Protein AF-A0A3M3V7K8-F1 (afdb_monomer)

Nearest PDB structures (foldseek):
  4bnv-assembly1_D  TM=6.078E-01  e=2.196E+00  Pseudomonas aeruginosa PAO1
  4bo8-assembly1_B  TM=6.095E-01  e=2.965E+00  Pseudomonas aeruginosa PAO1
  4ag3-assembly1_D  TM=5.721E-01  e=2.965E+00  Pseudomonas aeruginosa PAO1
  8fx1-assembly1_A  TM=3.446E-01  e=1.204E+00  Trypanosoma cruzi strain CL Brener
  3lrt-assembly1_B  TM=3.909E-01  e=3.149E+00  Thermoplasma volcanium

Solvent-accessible surface area (backbone atoms only — not comparable to full-atom values): 5116 Å² total; per-residue (Å²): 129,57,71,40,59,49,42,37,53,49,52,52,49,31,38,73,76,58,54,72,37,78,75,64,67,92,37,74,74,34,50,58,49,49,53,48,51,37,46,51,54,17,59,30,67,79,36,72,63,36,80,35,72,49,61,57,58,45,55,49,46,45,55,53,28,63,76,70,70,48,83,40,42,70,37,38,49,43,78,55,98,90,39,86,41,71,51,80,131

Radius of gyration: 13.25 Å; Cα contacts (8 Å, |Δi|>4): 107; chains: 1; bounding box: 32×24×36 Å

Organism: Pseudomonas savastanoi pv. glycinea (NCBI:txid318)

Foldseek 3Di:
DPLLVQLLVVLVVCLVVVQLHQPDPVDPVSVVVSVVLSNLLSVLLPPQEREDCDPSSLVSSVVSCVVSVRNYHYWHWDQDPNDTDTDDD

Sequence (89 aa):
MHVHEKVTAIYNLLNVIGYKADSKLDRENRHVAAISDAAHAAIGTHAEILLSADRVFADKVRAIYEFLGVTTEVGLVVLVDGEIRLQAE

pLDDT: mean 93.14, std 7.35, range [58.53, 98.44]

Mean predicted aligned error: 3.48 Å

Secondary structure (DSSP, 8-state):
--HHHHHHHHHHHHHHHTTTPPS-TTSHHHHHHHHHHHHHHHHHTTSSEEEES-HHHHHHHHHHHHHHT---EEEEEEEETTEEEEE--

Structure (mmCIF, N/CA/C/O backbone):
data_AF-A0A3M3V7K8-F1
#
_entry.id   AF-A0A3M3V7K8-F1
#
loop_
_atom_site.group_PDB
_atom_site.id
_atom_site.type_symbol
_atom_site.label_atom_id
_atom_site.label_alt_id
_atom_site.label_comp_id
_atom_site.label_asym_id
_atom_site.label_entity_id
_atom_site.label_seq_id
_atom_site.pdbx_PDB_ins_code
_atom_site.Cartn_x
_atom_site.Cartn_y
_atom_site.Cartn_z
_atom_site.occupancy
_atom_site.B_iso_or_equiv
_atom_site.auth_seq_id
_atom_site.auth_comp_id
_atom_site.auth_asym_id
_atom_site.auth_atom_id
_atom_site.pdbx_PDB_model_num
ATOM 1 N N . MET A 1 1 ? 1.942 9.099 16.675 1.00 80.12 1 MET A N 1
ATOM 2 C CA . MET A 1 1 ? 1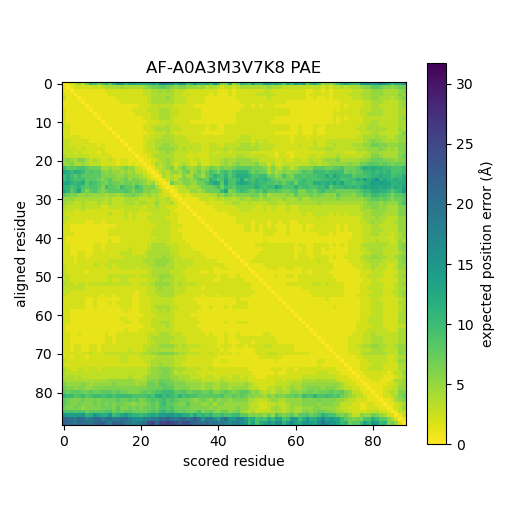.783 8.919 15.223 1.00 80.12 1 MET A CA 1
ATOM 3 C C . MET A 1 1 ? 0.393 8.408 14.923 1.00 80.12 1 MET A C 1
ATOM 5 O O . MET A 1 1 ? -0.020 7.407 15.512 1.00 80.12 1 MET A O 1
ATOM 9 N N . HIS A 1 2 ? -0.299 9.101 14.030 1.00 95.56 2 HIS A N 1
ATOM 10 C CA . HIS A 1 2 ? -1.526 8.648 13.392 1.00 95.56 2 HIS A CA 1
ATOM 11 C C . HIS A 1 2 ? -1.254 7.408 12.526 1.00 95.56 2 HIS A C 1
ATOM 13 O O . HIS A 1 2 ? -0.110 7.121 12.169 1.00 95.56 2 HIS A O 1
ATOM 19 N N . VAL A 1 3 ? -2.299 6.639 12.212 1.00 97.31 3 VAL A N 1
ATOM 20 C CA . VAL A 1 3 ? -2.157 5.359 11.495 1.00 97.31 3 VAL A CA 1
ATOM 21 C C . VAL A 1 3 ? -1.511 5.526 10.115 1.00 97.31 3 VAL A C 1
ATOM 23 O O . VAL A 1 3 ? -0.582 4.790 9.799 1.00 97.31 3 VAL A O 1
ATOM 26 N N . HIS A 1 4 ? -1.890 6.555 9.353 1.00 97.38 4 HIS A N 1
ATOM 27 C CA . HIS A 1 4 ? -1.305 6.854 8.043 1.00 97.38 4 HIS A CA 1
ATOM 28 C C . HIS A 1 4 ? 0.199 7.179 8.125 1.00 97.38 4 HIS A C 1
ATOM 30 O O . HIS A 1 4 ? 0.970 6.752 7.271 1.00 97.38 4 HIS A O 1
ATOM 36 N N . GLU A 1 5 ? 0.657 7.852 9.188 1.00 97.75 5 GLU A N 1
ATOM 37 C CA . GLU A 1 5 ? 2.088 8.119 9.400 1.00 97.75 5 GLU A CA 1
ATOM 38 C C . GLU A 1 5 ? 2.856 6.821 9.680 1.00 97.75 5 GLU A C 1
ATOM 40 O O . GLU A 1 5 ? 3.979 6.640 9.205 1.00 97.75 5 GLU A O 1
ATOM 45 N N . LYS A 1 6 ? 2.245 5.893 10.437 1.00 98.31 6 LYS A N 1
ATOM 46 C CA . LYS A 1 6 ? 2.825 4.566 10.697 1.00 98.31 6 LYS A CA 1
ATOM 47 C C . LYS A 1 6 ? 2.923 3.750 9.413 1.00 98.31 6 LYS A C 1
ATOM 49 O O . LYS A 1 6 ? 3.950 3.114 9.200 1.00 98.31 6 LYS A O 1
ATOM 54 N N . VAL A 1 7 ? 1.905 3.803 8.551 1.00 98.31 7 VAL A N 1
ATOM 55 C CA . VAL A 1 7 ? 1.940 3.133 7.244 1.00 98.31 7 VAL A CA 1
ATOM 56 C C . VAL A 1 7 ? 3.102 3.638 6.405 1.00 98.31 7 VAL A C 1
ATOM 58 O O . VAL A 1 7 ? 3.903 2.820 5.967 1.00 98.31 7 VAL A O 1
ATOM 61 N N . THR A 1 8 ? 3.271 4.953 6.251 1.00 97.81 8 THR A N 1
ATOM 62 C CA . THR A 1 8 ? 4.402 5.518 5.496 1.00 97.81 8 THR A CA 1
ATOM 63 C C . THR A 1 8 ? 5.751 5.087 6.074 1.00 97.81 8 THR A C 1
ATOM 65 O O . THR A 1 8 ? 6.660 4.713 5.330 1.00 97.81 8 THR A O 1
ATOM 68 N N . ALA A 1 9 ? 5.896 5.099 7.404 1.00 97.81 9 ALA A N 1
ATOM 69 C CA . ALA A 1 9 ? 7.132 4.681 8.060 1.00 97.81 9 ALA A CA 1
ATOM 70 C C . ALA A 1 9 ? 7.454 3.200 7.798 1.00 97.81 9 ALA A C 1
ATOM 72 O O . ALA A 1 9 ? 8.577 2.875 7.409 1.00 97.81 9 ALA A O 1
ATOM 73 N N . ILE A 1 10 ? 6.472 2.306 7.957 1.00 98.06 10 ILE A N 1
ATOM 74 C CA . ILE A 1 10 ? 6.653 0.871 7.707 1.00 98.06 10 ILE A CA 1
ATOM 75 C C . ILE A 1 10 ? 6.880 0.614 6.216 1.00 98.06 10 ILE A C 1
ATOM 77 O O . ILE A 1 10 ? 7.774 -0.147 5.869 1.00 98.06 10 ILE A O 1
ATOM 81 N N . TYR A 1 11 ? 6.150 1.280 5.322 1.00 97.94 11 TYR A N 1
ATOM 82 C CA . TYR A 1 11 ? 6.321 1.138 3.875 1.00 97.94 11 TYR A CA 1
ATOM 83 C C . TYR A 1 11 ? 7.773 1.397 3.446 1.00 97.94 11 TYR A C 1
ATOM 85 O O . TYR A 1 11 ? 8.356 0.617 2.683 1.00 97.94 11 TYR A O 1
ATOM 93 N N . ASN A 1 12 ? 8.375 2.459 3.988 1.00 95.56 12 ASN A N 1
ATOM 94 C CA . ASN A 1 12 ? 9.773 2.804 3.750 1.00 95.56 12 ASN A CA 1
ATOM 95 C C . ASN A 1 12 ? 10.742 1.834 4.436 1.00 95.56 12 ASN A C 1
ATOM 97 O O . ASN A 1 12 ? 11.748 1.460 3.837 1.00 95.56 12 ASN A O 1
ATOM 101 N N . LEU A 1 13 ? 10.436 1.366 5.650 1.00 96.94 13 LEU A N 1
ATOM 102 C CA . LEU A 1 13 ? 11.224 0.320 6.305 1.00 96.94 13 LEU A CA 1
ATOM 103 C C . LEU A 1 13 ? 11.259 -0.965 5.462 1.00 96.94 13 LEU A C 1
ATOM 105 O O . LEU A 1 13 ? 12.330 -1.533 5.267 1.00 96.94 13 LEU A O 1
ATOM 109 N N . LEU A 1 14 ? 10.115 -1.390 4.918 1.00 96.75 14 LEU A N 1
ATOM 110 C CA . LEU A 1 14 ? 10.004 -2.565 4.050 1.00 96.75 14 LEU A CA 1
ATOM 111 C C . LEU A 1 14 ? 10.826 -2.403 2.762 1.00 96.75 14 LEU A C 1
ATOM 113 O O . LEU A 1 14 ? 11.479 -3.357 2.340 1.00 96.75 14 LEU A O 1
ATOM 117 N N . ASN A 1 15 ? 10.881 -1.190 2.197 1.00 93.50 15 ASN A N 1
ATOM 118 C CA . ASN A 1 15 ? 11.800 -0.874 1.097 1.00 93.50 15 ASN A CA 1
ATOM 119 C C . ASN A 1 15 ? 13.268 -1.075 1.502 1.00 93.50 15 ASN A C 1
ATOM 121 O O . ASN A 1 15 ? 14.018 -1.709 0.765 1.00 93.50 15 ASN A O 1
ATOM 125 N N . VAL A 1 16 ? 13.670 -0.578 2.676 1.00 93.56 16 VAL A N 1
ATOM 126 C CA . VAL A 1 16 ? 15.058 -0.673 3.165 1.00 93.56 16 VAL A CA 1
ATOM 127 C C . VAL A 1 16 ? 15.486 -2.122 3.410 1.00 93.56 16 VAL A C 1
ATOM 129 O O . VAL A 1 16 ? 16.603 -2.490 3.058 1.00 93.56 16 VAL A O 1
ATOM 132 N N . ILE A 1 17 ? 14.614 -2.958 3.981 1.00 95.12 17 ILE A N 1
ATOM 133 C CA . ILE A 1 17 ? 14.938 -4.368 4.271 1.00 95.12 17 ILE A CA 1
ATOM 134 C C . ILE A 1 17 ? 14.739 -5.304 3.067 1.00 95.12 17 ILE A C 1
ATOM 136 O O . ILE A 1 17 ? 14.992 -6.501 3.176 1.00 95.12 17 ILE A O 1
ATOM 140 N N . GLY A 1 18 ? 14.271 -4.784 1.927 1.00 93.56 18 GLY A N 1
ATOM 141 C CA . GLY A 1 18 ? 14.086 -5.553 0.696 1.00 93.56 18 GLY A CA 1
ATOM 142 C C . GLY A 1 18 ? 12.775 -6.343 0.603 1.00 93.56 18 GLY A C 1
ATOM 143 O O . GLY A 1 18 ? 12.604 -7.127 -0.332 1.00 93.56 18 GLY A O 1
ATOM 144 N N . TYR A 1 19 ? 11.824 -6.152 1.521 1.00 95.00 19 TYR A N 1
ATOM 145 C CA . TYR A 1 19 ? 10.520 -6.811 1.439 1.00 95.00 19 TYR A CA 1
ATOM 146 C C . TYR A 1 19 ? 9.630 -6.099 0.420 1.00 95.00 19 TYR A C 1
ATOM 148 O O . TYR A 1 19 ? 9.196 -4.969 0.656 1.00 95.00 19 TYR A O 1
ATOM 156 N N . LYS A 1 20 ? 9.352 -6.769 -0.710 1.00 94.06 20 LYS A N 1
ATOM 157 C CA . LYS A 1 20 ? 8.517 -6.231 -1.804 1.00 94.06 20 LYS A CA 1
ATOM 158 C C . LYS A 1 20 ? 8.932 -4.790 -2.159 1.00 94.06 20 LYS A C 1
ATOM 160 O O . LYS A 1 20 ? 8.092 -3.913 -2.329 1.00 94.06 20 LYS A O 1
ATOM 165 N N . ALA A 1 21 ? 10.245 -4.545 -2.176 1.00 91.31 21 ALA A N 1
ATOM 166 C CA . ALA A 1 21 ? 10.790 -3.202 -2.289 1.00 91.31 21 ALA A CA 1
ATOM 167 C C . ALA A 1 21 ? 10.479 -2.574 -3.653 1.00 91.31 21 ALA A C 1
ATOM 169 O O . ALA A 1 21 ? 10.492 -3.255 -4.685 1.00 91.31 21 ALA A O 1
ATOM 170 N N . ASP A 1 22 ? 10.249 -1.262 -3.653 1.00 88.94 22 ASP A N 1
ATOM 171 C CA . ASP A 1 22 ? 10.018 -0.508 -4.877 1.00 88.94 22 ASP A CA 1
ATOM 172 C C . ASP A 1 22 ? 11.240 -0.625 -5.795 1.00 88.94 22 ASP A C 1
ATOM 174 O O . ASP A 1 22 ? 12.397 -0.508 -5.383 1.00 88.94 22 ASP A O 1
ATOM 178 N N . SER A 1 23 ? 10.986 -0.885 -7.073 1.00 84.88 23 SER A N 1
ATOM 179 C CA . SER A 1 23 ? 12.045 -1.181 -8.035 1.00 84.88 23 SER A CA 1
ATOM 180 C C . SER A 1 23 ? 12.496 0.052 -8.818 1.00 84.88 23 SER A C 1
ATOM 182 O O . SER A 1 23 ? 11.708 0.962 -9.098 1.00 84.88 23 SER A O 1
ATOM 184 N N . LYS A 1 24 ? 13.753 0.012 -9.282 1.00 82.75 24 LYS A N 1
ATOM 185 C CA . LYS A 1 24 ? 14.372 1.010 -10.175 1.00 82.75 24 LYS A CA 1
ATOM 186 C C . LYS A 1 24 ? 14.526 2.405 -9.550 1.00 82.75 24 LYS A C 1
ATOM 188 O O . LYS A 1 24 ? 14.407 3.413 -10.240 1.00 82.75 24 LYS A O 1
ATOM 193 N N . LEU A 1 25 ? 14.783 2.467 -8.242 1.00 78.75 25 LEU A N 1
ATOM 194 C CA . LEU A 1 25 ? 15.027 3.719 -7.510 1.00 78.75 25 LEU A CA 1
ATOM 195 C C . LEU A 1 25 ? 16.340 4.421 -7.913 1.00 78.75 25 LEU A C 1
ATOM 197 O O . LEU A 1 25 ? 16.643 5.491 -7.403 1.00 78.75 25 LEU A O 1
ATOM 201 N N . ASP A 1 26 ? 17.112 3.863 -8.843 1.00 81.06 26 ASP A N 1
ATOM 202 C CA . ASP A 1 26 ? 18.212 4.541 -9.535 1.00 81.06 26 ASP A CA 1
ATOM 203 C C . ASP A 1 26 ? 17.724 5.643 -10.496 1.00 81.06 26 ASP A C 1
ATOM 205 O O . ASP A 1 26 ? 18.515 6.476 -10.933 1.00 81.06 26 ASP A O 1
ATOM 209 N N . ARG A 1 27 ? 16.424 5.670 -10.823 1.00 81.31 27 ARG A N 1
ATOM 210 C CA . ARG A 1 27 ? 15.815 6.639 -11.742 1.00 81.31 27 ARG A CA 1
ATOM 211 C C . ARG A 1 27 ? 14.960 7.646 -10.977 1.00 81.31 27 ARG A C 1
ATOM 213 O O . ARG A 1 27 ? 14.065 7.250 -10.235 1.00 81.31 27 ARG A O 1
ATOM 220 N N . GLU A 1 28 ? 15.157 8.940 -11.220 1.00 77.25 28 GLU A N 1
ATOM 221 C CA . GLU A 1 28 ? 14.436 10.017 -10.511 1.00 77.25 28 GLU A CA 1
ATOM 222 C C . GLU A 1 28 ? 12.907 9.891 -10.602 1.00 77.25 28 GLU A C 1
ATOM 224 O O . GLU A 1 28 ? 12.194 10.051 -9.614 1.00 77.25 28 GLU A O 1
ATOM 229 N N . ASN A 1 29 ? 12.376 9.512 -11.769 1.00 80.00 29 ASN A N 1
ATOM 230 C CA . ASN A 1 29 ? 10.934 9.320 -11.950 1.00 80.00 29 ASN A CA 1
ATOM 231 C C . ASN A 1 29 ? 10.354 8.198 -11.070 1.00 80.00 29 ASN A C 1
ATOM 233 O O . ASN A 1 29 ? 9.153 8.174 -10.802 1.00 80.00 29 ASN A O 1
ATOM 237 N N . ARG A 1 30 ? 11.191 7.265 -10.608 1.00 85.69 30 ARG A N 1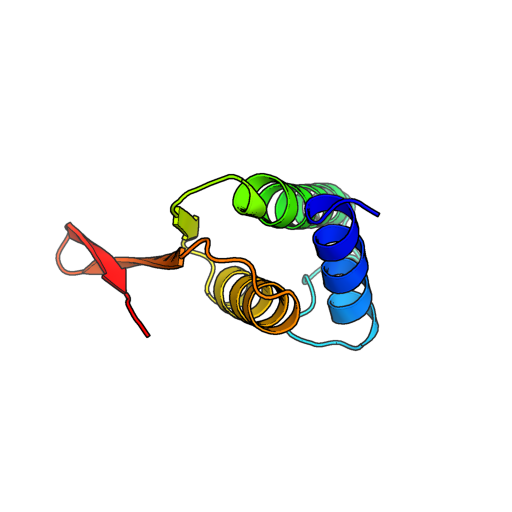
ATOM 238 C CA . ARG A 1 30 ? 10.784 6.175 -9.719 1.00 85.69 30 ARG A CA 1
ATOM 239 C C . ARG A 1 30 ? 10.741 6.608 -8.259 1.00 85.69 30 ARG A C 1
ATOM 241 O O . ARG A 1 30 ? 10.020 5.977 -7.498 1.00 85.69 30 ARG A O 1
ATOM 248 N N . HIS A 1 31 ? 11.404 7.705 -7.884 1.00 84.19 31 HIS A N 1
ATOM 249 C CA . HIS A 1 31 ? 11.238 8.309 -6.556 1.00 84.19 31 HIS A CA 1
ATOM 250 C C . HIS A 1 31 ? 9.835 8.882 -6.395 1.00 84.19 31 HIS A C 1
ATOM 252 O O . HIS A 1 31 ? 9.170 8.603 -5.405 1.00 84.19 31 HIS A O 1
ATOM 258 N N . VAL A 1 32 ? 9.354 9.619 -7.402 1.00 88.31 32 VAL A N 1
ATOM 259 C CA . VAL A 1 32 ? 7.986 10.165 -7.408 1.00 88.31 32 VAL A CA 1
ATOM 260 C C . VAL A 1 32 ? 6.954 9.039 -7.344 1.00 88.31 32 VAL A C 1
ATOM 262 O O . VAL A 1 32 ? 6.014 9.122 -6.559 1.00 88.31 32 VAL A O 1
ATOM 265 N N . ALA A 1 33 ? 7.156 7.965 -8.117 1.00 88.69 33 ALA A N 1
ATOM 266 C CA . ALA A 1 33 ? 6.281 6.794 -8.075 1.00 88.69 33 ALA A CA 1
ATOM 267 C C . ALA A 1 33 ? 6.270 6.128 -6.686 1.00 88.69 33 ALA A C 1
ATOM 269 O O . ALA A 1 33 ? 5.200 5.917 -6.132 1.00 88.69 33 ALA A O 1
ATOM 270 N N . ALA A 1 34 ? 7.439 5.891 -6.081 1.00 90.75 34 ALA A N 1
ATOM 271 C CA . ALA A 1 34 ? 7.546 5.295 -4.747 1.00 90.75 34 ALA A CA 1
ATOM 272 C C . ALA A 1 34 ? 6.888 6.154 -3.651 1.00 90.75 34 ALA A C 1
ATOM 274 O O . ALA A 1 34 ? 6.191 5.638 -2.779 1.00 90.75 34 ALA A O 1
ATOM 275 N N . ILE A 1 35 ? 7.062 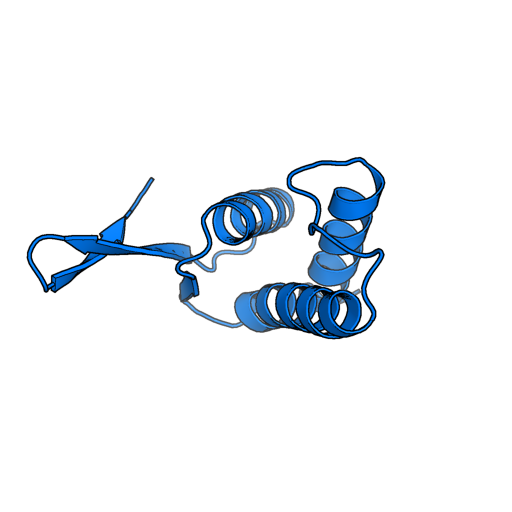7.480 -3.711 1.00 92.62 35 ILE A N 1
ATOM 276 C CA . ILE A 1 35 ? 6.391 8.416 -2.796 1.00 92.62 35 ILE A CA 1
ATOM 277 C C . ILE A 1 35 ? 4.871 8.359 -2.996 1.00 92.62 35 ILE A C 1
ATOM 279 O O . ILE A 1 35 ? 4.128 8.344 -2.015 1.00 92.62 35 ILE A O 1
ATOM 283 N N . SER A 1 36 ? 4.411 8.302 -4.249 1.00 94.81 36 SER A N 1
ATOM 284 C CA . SER A 1 36 ? 2.991 8.172 -4.584 1.00 94.81 36 SER A CA 1
ATOM 285 C C . SER A 1 36 ? 2.397 6.868 -4.050 1.00 94.81 36 SER A C 1
ATOM 287 O O . SER A 1 36 ? 1.315 6.900 -3.472 1.00 94.81 36 SER A O 1
ATOM 289 N N . ASP A 1 37 ? 3.100 5.743 -4.182 1.00 96.12 37 ASP A N 1
ATOM 290 C CA . ASP A 1 37 ? 2.646 4.445 -3.672 1.00 96.12 37 ASP A CA 1
ATOM 291 C C . ASP A 1 37 ? 2.570 4.450 -2.138 1.00 96.12 37 ASP A C 1
ATOM 293 O O . ASP A 1 37 ? 1.547 4.078 -1.558 1.00 96.12 37 ASP A O 1
ATOM 297 N N . ALA A 1 38 ? 3.597 4.971 -1.458 1.00 97.00 38 ALA A N 1
ATOM 298 C CA . ALA A 1 38 ? 3.576 5.126 -0.004 1.00 97.00 38 ALA A CA 1
ATOM 299 C C . ALA A 1 38 ? 2.413 6.025 0.464 1.00 97.00 38 ALA A C 1
ATOM 301 O O . ALA A 1 38 ? 1.729 5.702 1.438 1.00 97.00 38 ALA A O 1
ATOM 302 N N . ALA A 1 39 ? 2.147 7.128 -0.245 1.00 97.38 39 ALA A N 1
ATOM 303 C CA . ALA A 1 39 ? 1.021 8.013 0.041 1.00 97.38 39 ALA A CA 1
ATOM 304 C C . ALA A 1 39 ? -0.334 7.336 -0.223 1.00 97.38 39 ALA A C 1
ATOM 306 O O . ALA A 1 39 ? -1.249 7.481 0.586 1.00 97.38 39 ALA A O 1
ATOM 307 N N . HIS A 1 40 ? -0.460 6.558 -1.302 1.00 97.56 40 HIS A N 1
ATOM 308 C CA . HIS A 1 40 ? -1.666 5.792 -1.612 1.00 97.56 40 HIS A CA 1
ATOM 309 C C . HIS A 1 40 ? -1.974 4.778 -0.502 1.00 97.56 40 HIS A C 1
ATOM 311 O O . HIS A 1 40 ? -3.096 4.745 0.002 1.00 97.56 40 HIS A O 1
ATOM 317 N N . ALA A 1 41 ? -0.965 4.033 -0.040 1.00 98.19 41 ALA A N 1
ATOM 318 C CA . ALA A 1 41 ? -1.095 3.129 1.100 1.00 98.19 41 ALA A CA 1
ATOM 319 C C . ALA A 1 41 ? -1.490 3.869 2.392 1.00 98.19 41 ALA A C 1
ATOM 321 O O . ALA A 1 41 ? -2.304 3.372 3.170 1.00 98.19 41 ALA A O 1
ATOM 322 N N . ALA A 1 42 ? -0.940 5.059 2.638 1.00 98.44 42 ALA A N 1
ATOM 323 C CA . ALA A 1 42 ? -1.251 5.850 3.825 1.00 98.44 42 ALA A CA 1
ATOM 324 C C . ALA A 1 42 ? -2.695 6.382 3.809 1.00 98.44 42 ALA A C 1
ATOM 326 O O . ALA A 1 42 ? -3.422 6.221 4.790 1.00 98.44 42 ALA A O 1
ATOM 327 N N . ILE A 1 43 ? -3.134 6.960 2.686 1.00 97.81 43 ILE A N 1
ATOM 328 C CA . ILE A 1 43 ? -4.503 7.463 2.495 1.00 97.81 43 ILE A CA 1
ATOM 329 C C . ILE A 1 43 ? -5.514 6.315 2.573 1.00 97.81 43 ILE A C 1
ATOM 331 O O . ILE A 1 43 ? -6.566 6.472 3.191 1.00 97.81 43 ILE A O 1
ATOM 335 N N . GLY A 1 44 ? -5.167 5.149 2.017 1.00 97.81 44 GLY A N 1
ATOM 336 C CA . GLY A 1 44 ? -6.017 3.961 2.026 1.00 97.81 44 GLY A CA 1
ATOM 337 C C . GLY A 1 44 ? -6.477 3.527 3.416 1.00 97.81 44 GLY A C 1
ATOM 338 O O . GLY A 1 44 ? -7.576 3.011 3.531 1.00 97.81 44 GLY A O 1
ATOM 339 N N . THR A 1 45 ? -5.731 3.838 4.486 1.00 97.75 45 THR A N 1
ATOM 340 C CA . THR A 1 45 ? -6.125 3.499 5.872 1.00 97.75 45 THR A CA 1
ATOM 341 C C . THR A 1 45 ? -7.443 4.124 6.329 1.00 97.75 45 THR A C 1
ATOM 343 O O . THR A 1 45 ? -7.991 3.733 7.359 1.00 97.75 45 THR A O 1
ATOM 346 N N . HIS A 1 46 ? -7.928 5.126 5.5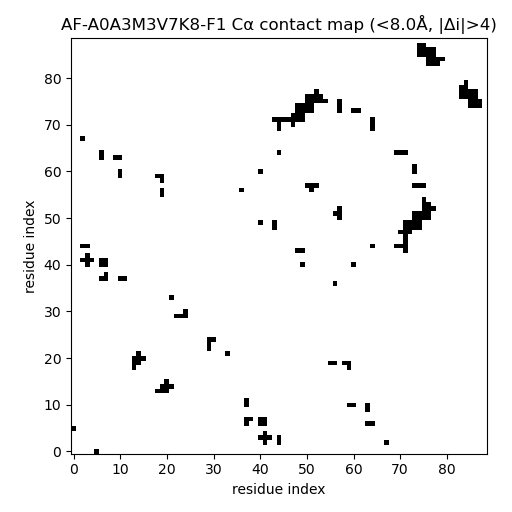97 1.00 97.06 46 HIS A N 1
ATOM 347 C CA . HIS A 1 46 ? -9.185 5.818 5.852 1.00 97.06 46 HIS A CA 1
ATOM 348 C C . HIS A 1 46 ? -10.309 5.389 4.895 1.00 97.06 46 HIS A C 1
ATOM 350 O O . HIS A 1 46 ? -11.417 5.911 4.999 1.00 97.06 46 HIS A O 1
ATOM 356 N N . ALA A 1 47 ? -10.035 4.470 3.968 1.00 97.19 47 ALA A N 1
ATOM 357 C CA . ALA A 1 47 ? -11.008 3.927 3.032 1.00 97.19 47 ALA A CA 1
ATOM 358 C C . ALA A 1 47 ? -11.575 2.590 3.528 1.00 97.19 47 ALA A C 1
ATOM 360 O O . ALA A 1 47 ? -10.966 1.893 4.340 1.00 97.19 47 ALA A O 1
ATOM 361 N N . GLU A 1 48 ? -12.729 2.209 2.987 1.00 97.31 48 GLU A N 1
ATOM 362 C CA . GLU A 1 48 ? -13.289 0.862 3.152 1.00 97.31 48 GLU A CA 1
ATOM 363 C C . GLU A 1 48 ? -12.482 -0.160 2.341 1.00 97.31 48 GLU A C 1
ATOM 365 O O . GLU A 1 48 ? -12.162 -1.236 2.840 1.00 97.31 48 GLU A O 1
ATOM 370 N N . ILE A 1 49 ? -12.100 0.209 1.111 1.00 96.00 49 ILE A N 1
ATOM 371 C CA . ILE A 1 49 ? -11.350 -0.639 0.181 1.00 96.00 49 ILE A CA 1
ATOM 372 C C . ILE A 1 49 ? -10.241 0.184 -0.492 1.00 96.00 49 ILE A C 1
ATOM 374 O O . ILE A 1 49 ? -10.485 1.291 -0.975 1.00 96.00 49 ILE A O 1
ATOM 378 N N . LEU A 1 50 ? -9.036 -0.381 -0.580 1.00 97.06 50 LEU A N 1
ATOM 379 C CA . LEU A 1 50 ? -7.943 0.071 -1.437 1.00 97.06 50 LEU A CA 1
ATO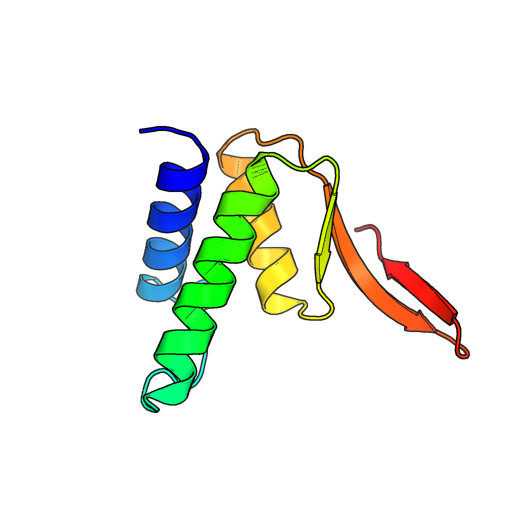M 380 C C . LEU A 1 50 ? -7.802 -0.898 -2.617 1.00 97.06 50 LEU A C 1
ATOM 382 O O . LEU A 1 50 ? -7.693 -2.108 -2.429 1.00 97.06 50 LEU A O 1
ATOM 386 N N . LEU A 1 51 ? -7.766 -0.369 -3.840 1.00 95.81 51 LEU A N 1
ATOM 387 C CA . LEU A 1 51 ? -7.655 -1.164 -5.062 1.00 95.81 51 LEU A CA 1
ATOM 388 C C . LEU A 1 51 ? -6.341 -0.882 -5.783 1.00 95.81 51 LEU A C 1
ATOM 390 O O . LEU A 1 51 ? -5.939 0.269 -5.942 1.00 95.81 51 LEU A O 1
ATOM 394 N N . SER A 1 52 ? -5.691 -1.934 -6.271 1.00 95.62 52 SER A N 1
ATOM 395 C CA . SER A 1 52 ? -4.516 -1.809 -7.134 1.00 95.62 52 SER A CA 1
ATOM 396 C C . SER A 1 52 ? -4.460 -2.945 -8.145 1.00 95.62 52 SER A C 1
ATOM 398 O O . SER A 1 52 ? -4.899 -4.049 -7.851 1.00 95.62 52 SER A O 1
ATOM 400 N N . ALA A 1 53 ? -3.903 -2.688 -9.328 1.00 94.75 53 ALA A N 1
ATOM 401 C CA . ALA A 1 53 ? -3.530 -3.731 -10.289 1.00 94.75 53 ALA A CA 1
ATOM 402 C C . ALA A 1 53 ? -2.080 -4.221 -10.089 1.00 94.75 53 ALA A C 1
ATOM 404 O O . ALA A 1 53 ? -1.646 -5.179 -10.728 1.00 94.75 53 ALA A O 1
ATOM 405 N N . ASP A 1 54 ? -1.316 -3.568 -9.207 1.00 94.81 54 ASP A N 1
ATOM 406 C CA . ASP A 1 54 ? 0.037 -3.977 -8.847 1.00 94.81 54 ASP A CA 1
ATOM 407 C C . ASP A 1 54 ? -0.014 -4.954 -7.666 1.00 94.81 54 ASP A C 1
ATOM 409 O O . ASP A 1 54 ? -0.329 -4.583 -6.532 1.00 94.81 54 ASP A O 1
ATOM 413 N N . ARG A 1 55 ? 0.315 -6.222 -7.938 1.00 94.62 55 ARG A N 1
ATOM 414 C CA . ARG A 1 55 ? 0.352 -7.280 -6.922 1.00 94.62 55 ARG A CA 1
ATOM 415 C C . ARG A 1 55 ? 1.420 -7.044 -5.860 1.00 94.62 55 ARG A C 1
ATOM 417 O O . ARG A 1 55 ? 1.166 -7.300 -4.693 1.00 94.62 55 ARG A O 1
ATOM 424 N N . VAL A 1 56 ? 2.607 -6.569 -6.238 1.00 95.19 56 VAL A N 1
ATOM 425 C CA . VAL A 1 56 ? 3.701 -6.347 -5.279 1.00 95.19 56 VAL A CA 1
ATOM 426 C C . VAL A 1 56 ? 3.294 -5.269 -4.281 1.00 95.19 56 VAL A C 1
ATOM 428 O O . VAL A 1 56 ? 3.490 -5.447 -3.079 1.00 95.19 56 VAL A O 1
ATOM 431 N N . PHE A 1 57 ? 2.670 -4.203 -4.778 1.00 96.38 57 PHE A N 1
ATOM 432 C CA . PHE A 1 57 ? 2.081 -3.165 -3.945 1.00 96.38 57 PHE A CA 1
ATOM 433 C C . PHE A 1 57 ? 0.960 -3.714 -3.053 1.00 96.38 57 PHE A C 1
ATOM 435 O O . PHE A 1 57 ? 1.005 -3.517 -1.840 1.00 96.38 57 PHE A O 1
ATOM 442 N N . ALA A 1 58 ? -0.016 -4.431 -3.623 1.00 96.81 58 ALA A N 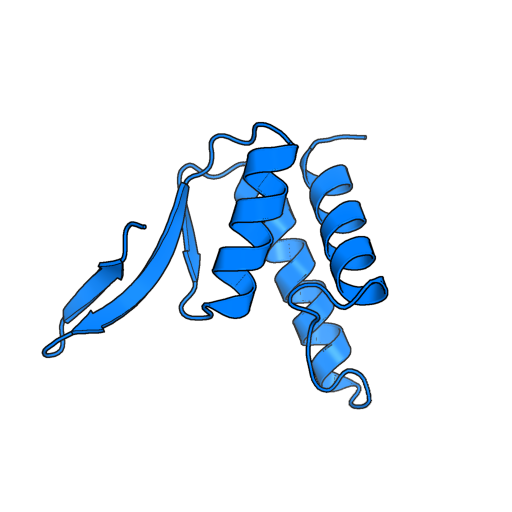1
ATOM 443 C CA . ALA A 1 58 ? -1.149 -4.974 -2.871 1.00 96.81 58 ALA A CA 1
ATOM 444 C C . ALA A 1 58 ? -0.692 -5.884 -1.717 1.00 96.81 58 ALA A C 1
ATOM 446 O O . ALA A 1 58 ? -1.092 -5.661 -0.576 1.00 96.81 58 ALA A O 1
ATOM 447 N N . ASP A 1 59 ? 0.209 -6.834 -1.983 1.00 96.56 59 ASP A N 1
ATOM 448 C CA . ASP A 1 59 ? 0.768 -7.736 -0.967 1.00 96.56 59 ASP A CA 1
ATOM 449 C C . ASP A 1 59 ? 1.473 -6.950 0.152 1.00 96.56 59 ASP A C 1
ATOM 451 O O . ASP A 1 59 ? 1.324 -7.243 1.339 1.00 96.56 59 ASP A O 1
ATOM 455 N N . LYS A 1 60 ? 2.244 -5.921 -0.221 1.00 97.88 60 LYS A N 1
ATOM 456 C CA . LYS A 1 60 ? 2.978 -5.083 0.731 1.00 97.88 60 LYS A CA 1
ATOM 457 C C . LYS A 1 60 ? 2.033 -4.290 1.630 1.00 97.88 60 LYS A C 1
ATOM 459 O O . LYS A 1 60 ? 2.240 -4.249 2.840 1.00 97.88 60 LYS A O 1
ATOM 464 N N . VAL A 1 61 ? 0.996 -3.676 1.059 1.00 98.00 61 VAL A N 1
ATOM 465 C CA . VAL A 1 61 ? -0.006 -2.918 1.822 1.00 98.00 61 VAL A CA 1
ATOM 466 C C . VAL A 1 61 ? -0.814 -3.838 2.731 1.00 98.00 61 VAL A C 1
ATOM 468 O O . VAL A 1 61 ? -1.011 -3.483 3.890 1.00 98.00 61 VAL A O 1
ATOM 471 N N . ARG A 1 62 ? -1.193 -5.039 2.270 1.00 97.69 62 ARG A N 1
ATOM 472 C CA . ARG A 1 62 ? -1.850 -6.056 3.112 1.00 97.69 62 ARG A CA 1
ATOM 473 C C . ARG A 1 62 ? -1.027 -6.383 4.348 1.00 97.69 62 ARG A C 1
ATOM 475 O O . ARG A 1 62 ? -1.549 -6.280 5.450 1.00 97.69 62 ARG A O 1
ATOM 482 N N . ALA A 1 63 ? 0.264 -6.673 4.179 1.00 97.88 63 ALA A N 1
ATOM 483 C CA . ALA A 1 63 ? 1.150 -6.970 5.303 1.00 97.88 63 ALA A CA 1
ATOM 484 C C . ALA A 1 63 ? 1.236 -5.802 6.306 1.00 97.88 63 ALA A C 1
ATOM 486 O O . ALA A 1 63 ? 1.232 -6.010 7.520 1.00 97.88 63 ALA A O 1
ATOM 487 N N . ILE A 1 64 ? 1.288 -4.559 5.813 1.00 98.44 64 ILE A N 1
ATOM 488 C CA . ILE A 1 64 ? 1.302 -3.368 6.674 1.00 98.44 64 ILE A CA 1
ATOM 489 C C . ILE A 1 64 ? -0.024 -3.226 7.433 1.00 98.44 64 ILE A C 1
ATOM 491 O O . ILE A 1 64 ? -0.018 -2.940 8.632 1.00 98.44 64 ILE A O 1
ATOM 495 N N . TYR A 1 65 ? -1.152 -3.385 6.741 1.00 98.25 65 TYR A N 1
ATOM 496 C CA . TYR A 1 65 ? -2.483 -3.217 7.320 1.00 98.25 65 TYR A CA 1
ATOM 497 C C . TYR A 1 65 ? -2.784 -4.300 8.350 1.00 98.25 65 TYR A C 1
ATOM 499 O O . TYR A 1 65 ? -3.235 -3.967 9.445 1.00 98.25 65 TYR A O 1
ATOM 507 N N . GLU A 1 66 ? -2.438 -5.553 8.054 1.00 98.00 66 GLU A N 1
ATOM 508 C CA . GLU A 1 66 ? -2.526 -6.675 8.988 1.00 98.00 66 GLU A CA 1
ATOM 509 C C . GLU A 1 66 ? -1.723 -6.391 10.264 1.00 98.00 66 GLU A C 1
ATOM 511 O O . GLU A 1 66 ? -2.263 -6.466 11.368 1.00 98.00 66 GLU A O 1
ATOM 516 N N . PHE A 1 67 ? -0.462 -5.963 10.127 1.00 98.19 67 PHE A N 1
ATOM 517 C CA . PHE A 1 67 ? 0.396 -5.638 11.271 1.00 98.19 67 PHE A CA 1
ATOM 518 C C . PHE A 1 67 ? -0.159 -4.499 12.143 1.00 98.19 67 PHE A C 1
ATOM 520 O O . PHE A 1 67 ? -0.005 -4.513 13.365 1.00 98.19 67 PHE A O 1
ATOM 527 N N . LEU A 1 68 ? -0.789 -3.493 11.530 1.00 98.12 68 LEU A N 1
ATOM 528 C CA . LEU A 1 68 ? -1.339 -2.332 12.235 1.00 98.12 68 LEU A CA 1
ATOM 529 C C . LEU A 1 68 ? -2.793 -2.513 12.700 1.00 98.12 68 LEU A C 1
ATOM 531 O O . LEU A 1 68 ? -3.299 -1.627 13.392 1.00 98.12 68 LEU A O 1
ATOM 535 N N . GLY A 1 69 ? -3.459 -3.611 12.334 1.00 97.88 69 GLY A N 1
ATOM 536 C CA . GLY A 1 69 ? -4.887 -3.813 12.592 1.00 97.88 69 GLY A CA 1
ATOM 537 C C . GLY A 1 69 ? -5.790 -2.835 11.831 1.00 97.88 69 GLY A C 1
ATOM 538 O O . GLY A 1 69 ? -6.832 -2.431 12.345 1.00 97.88 69 GLY A O 1
ATOM 539 N N . VAL A 1 70 ? -5.376 -2.402 10.636 1.00 98.19 70 VAL A N 1
ATOM 540 C CA . VAL A 1 70 ? -6.190 -1.561 9.744 1.00 98.19 70 VAL A CA 1
ATOM 541 C C . VAL A 1 70 ? -7.243 -2.435 9.065 1.00 98.19 70 VAL A C 1
ATOM 543 O O . VAL A 1 70 ? -6.913 -3.472 8.501 1.00 98.19 70 VAL A O 1
ATOM 546 N N . THR A 1 71 ? -8.508 -2.012 9.110 1.00 97.44 71 THR A N 1
ATOM 547 C CA . THR A 1 71 ? -9.652 -2.795 8.607 1.00 97.44 71 THR A CA 1
ATOM 548 C C . THR A 1 71 ? -9.957 -2.580 7.127 1.00 97.44 71 THR A C 1
ATOM 550 O O . THR A 1 71 ? -10.863 -3.220 6.607 1.00 97.44 71 THR A O 1
ATOM 553 N N . THR A 1 72 ? -9.252 -1.667 6.457 1.00 97.81 72 THR A N 1
ATOM 554 C CA . THR A 1 72 ? -9.392 -1.440 5.016 1.00 97.81 72 THR A CA 1
ATOM 555 C C . THR A 1 72 ? -9.075 -2.719 4.248 1.00 97.81 72 THR A C 1
ATOM 557 O O . THR A 1 72 ? -7.990 -3.286 4.396 1.00 97.81 72 THR A O 1
ATOM 560 N N . GLU A 1 73 ? -9.985 -3.144 3.377 1.00 96.44 73 GLU A N 1
ATOM 561 C CA . GLU A 1 73 ? -9.745 -4.280 2.493 1.00 96.44 73 GLU A CA 1
ATOM 562 C C . GLU A 1 73 ? -8.810 -3.878 1.351 1.00 96.44 73 GLU A C 1
ATOM 564 O O . GLU A 1 73 ? -8.973 -2.831 0.730 1.00 96.44 73 GLU A O 1
ATOM 569 N N . VAL A 1 74 ? -7.829 -4.719 1.031 1.00 97.06 74 VAL A N 1
ATOM 570 C CA . VAL A 1 74 ? -6.921 -4.478 -0.098 1.00 97.06 74 VAL A CA 1
ATOM 571 C C . VAL A 1 74 ? -7.264 -5.454 -1.215 1.00 97.06 74 VAL A C 1
ATOM 573 O O . VAL A 1 74 ? -7.031 -6.660 -1.091 1.00 97.06 74 VAL A O 1
ATOM 576 N N . GLY A 1 75 ? -7.809 -4.940 -2.315 1.00 95.25 75 GLY A N 1
ATOM 577 C CA . GLY A 1 75 ? -8.233 -5.717 -3.476 1.00 95.25 75 GLY A CA 1
ATOM 578 C C . GLY A 1 75 ? -7.234 -5.640 -4.628 1.00 95.25 75 GLY A C 1
ATOM 579 O O . GLY A 1 75 ? -6.825 -4.552 -5.040 1.00 95.25 75 GLY A O 1
ATOM 580 N N . LEU A 1 76 ? -6.880 -6.800 -5.191 1.00 96.56 76 LEU A N 1
ATOM 581 C CA . LEU A 1 76 ? -6.125 -6.854 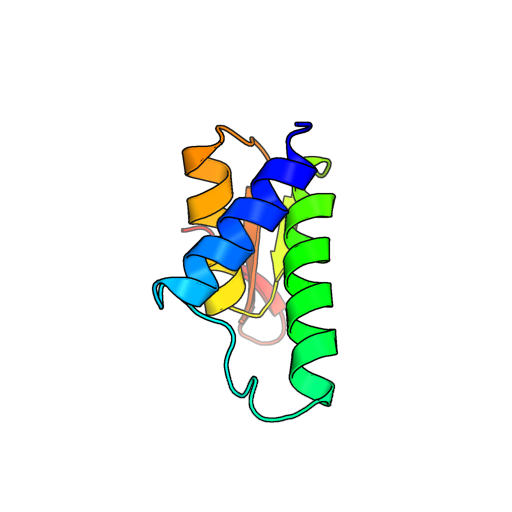-6.440 1.00 96.56 76 LEU A CA 1
ATOM 582 C C . LEU A 1 76 ? -7.092 -6.837 -7.624 1.00 96.56 76 LEU A C 1
ATOM 584 O O . LEU A 1 76 ? -7.937 -7.720 -7.761 1.00 96.56 76 LEU A O 1
ATOM 588 N N . VAL A 1 77 ? -6.929 -5.856 -8.500 1.00 95.69 77 VAL A N 1
ATOM 589 C CA . VAL A 1 77 ? -7.712 -5.700 -9.722 1.00 95.69 77 VAL A CA 1
ATOM 590 C C . VAL A 1 77 ? -7.075 -6.522 -10.839 1.00 95.69 77 VAL A C 1
ATOM 592 O O . VAL A 1 77 ? -5.914 -6.315 -11.189 1.00 95.69 77 VAL A O 1
ATOM 595 N N . VAL A 1 78 ? -7.847 -7.437 -11.422 1.00 94.50 78 VAL A N 1
ATOM 596 C CA . VAL A 1 78 ? -7.439 -8.264 -12.564 1.00 94.50 78 VAL A CA 1
ATOM 597 C C . VAL A 1 78 ? -8.459 -8.162 -13.696 1.00 94.50 78 VAL A C 1
ATOM 599 O O . VAL A 1 78 ? -9.648 -7.954 -13.459 1.00 94.50 78 VAL A O 1
ATOM 602 N N . LEU A 1 79 ? -7.991 -8.315 -14.935 1.00 92.94 79 LEU A N 1
ATOM 603 C CA . LEU A 1 79 ? -8.851 -8.414 -16.111 1.00 92.94 79 LEU A CA 1
ATOM 604 C C . LEU A 1 79 ? -9.025 -9.893 -16.470 1.00 92.94 79 LEU A C 1
ATOM 606 O O . LEU A 1 79 ? -8.041 -10.572 -16.765 1.00 92.94 79 LEU A O 1
ATOM 610 N N . VAL A 1 80 ? -10.261 -10.386 -16.443 1.00 92.81 80 VAL A N 1
ATOM 611 C CA . VAL A 1 80 ? -10.610 -11.774 -16.780 1.00 92.81 80 VAL A CA 1
ATOM 612 C C . VAL A 1 80 ? -11.727 -11.734 -17.810 1.00 92.81 80 VAL A C 1
ATOM 614 O O . VAL A 1 80 ? -12.778 -11.166 -17.541 1.00 92.81 80 VAL A O 1
ATOM 617 N N . ASP A 1 81 ? -11.486 -12.286 -19.000 1.00 92.94 81 ASP A N 1
ATOM 618 C CA . ASP A 1 81 ? -12.461 -12.337 -20.102 1.00 92.94 81 ASP A CA 1
ATOM 619 C C . ASP A 1 81 ? -13.072 -10.970 -20.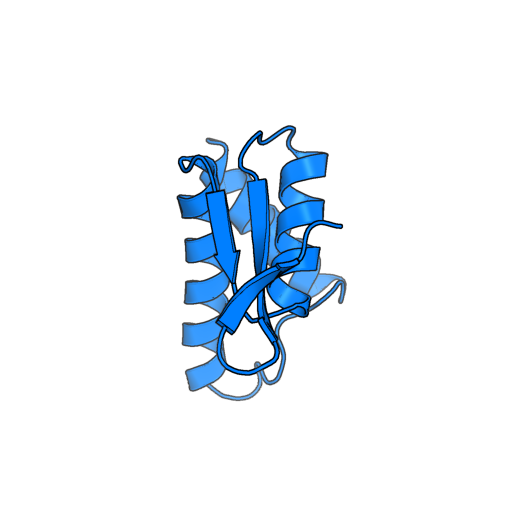479 1.00 92.94 81 ASP A C 1
ATOM 621 O O . ASP A 1 81 ? -14.221 -10.867 -20.896 1.00 92.94 81 ASP A O 1
ATOM 625 N N . GLY A 1 82 ? -12.289 -9.894 -20.337 1.00 92.38 82 GLY A N 1
ATOM 626 C CA . GLY A 1 82 ? -12.734 -8.521 -20.606 1.00 92.38 82 GLY A CA 1
ATOM 627 C C . GLY A 1 82 ? -13.494 -7.857 -19.452 1.00 92.38 82 GLY A C 1
ATOM 628 O O . GLY A 1 82 ? -13.855 -6.688 -19.564 1.00 92.38 82 GLY A O 1
ATOM 629 N N . GLU A 1 83 ? -13.684 -8.554 -18.332 1.00 92.81 83 GLU A N 1
ATOM 630 C CA . GLU A 1 83 ? -14.316 -8.028 -17.125 1.00 92.81 83 GLU A CA 1
ATOM 631 C C . GLU A 1 83 ? -13.279 -7.661 -16.060 1.00 92.81 83 GLU A C 1
ATOM 633 O O . GLU A 1 83 ? -12.295 -8.374 -15.838 1.00 92.81 83 GLU A O 1
ATOM 638 N N . ILE A 1 84 ? -13.524 -6.551 -15.360 1.00 92.19 84 ILE A N 1
ATOM 639 C CA . ILE A 1 84 ? -12.747 -6.160 -14.183 1.00 92.19 84 ILE A CA 1
ATOM 640 C C . ILE A 1 84 ? -13.234 -6.995 -13.003 1.00 92.19 84 ILE A C 1
ATOM 642 O O . ILE A 1 84 ? -14.398 -6.909 -12.613 1.00 92.19 84 ILE A O 1
ATOM 646 N N . ARG A 1 85 ? -12.335 -7.785 -12.415 1.00 91.44 85 ARG A N 1
ATOM 647 C CA . ARG A 1 85 ? -12.617 -8.594 -11.229 1.00 91.44 85 ARG A CA 1
ATOM 648 C C . ARG A 1 85 ? -11.662 -8.244 -10.100 1.00 91.44 85 ARG A C 1
ATOM 650 O O . ARG A 1 85 ? -10.493 -7.934 -10.326 1.00 91.44 85 ARG A O 1
ATOM 657 N N . LEU A 1 86 ? -12.177 -8.319 -8.878 1.00 89.06 86 LEU A N 1
ATOM 658 C CA . LEU A 1 86 ? -11.369 -8.259 -7.670 1.00 89.06 86 LEU A CA 1
ATOM 659 C C . LEU A 1 86 ? -10.955 -9.678 -7.308 1.00 89.06 86 LEU A C 1
ATOM 661 O O . LEU A 1 86 ? -11.803 -10.544 -7.100 1.00 89.06 86 LEU A O 1
ATOM 665 N N . GLN A 1 87 ? -9.653 -9.924 -7.256 1.00 78.31 87 GLN A N 1
ATOM 666 C CA . GLN A 1 87 ? -9.136 -11.166 -6.716 1.00 78.31 87 GLN A CA 1
ATOM 667 C C . GLN A 1 87 ? -9.057 -11.032 -5.193 1.00 78.31 87 GLN A C 1
ATOM 669 O O . GLN A 1 87 ? -8.206 -10.303 -4.675 1.00 78.31 87 GLN A O 1
ATOM 674 N N . ALA A 1 88 ? -9.973 -11.716 -4.505 1.00 61.78 88 ALA A N 1
ATOM 675 C CA . ALA A 1 88 ? -9.847 -12.001 -3.081 1.00 61.78 88 ALA A CA 1
ATOM 676 C C . ALA A 1 88 ? -8.742 -13.052 -2.877 1.00 61.78 88 ALA A C 1
ATOM 678 O O . ALA A 1 88 ? -8.597 -13.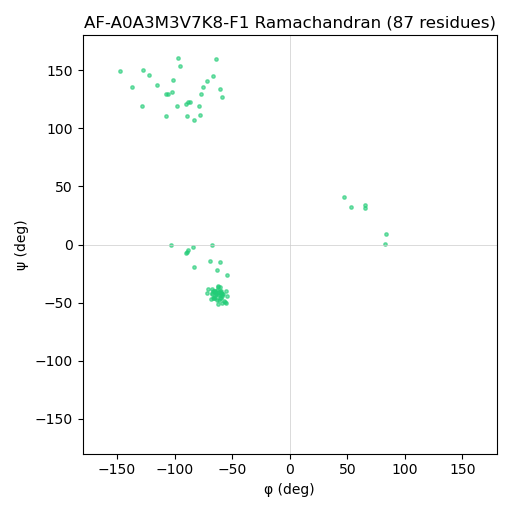955 -3.709 1.00 61.78 88 ALA A O 1
ATOM 679 N N . GLU A 1 89 ? -7.948 -12.890 -1.819 1.00 58.53 89 GLU A N 1
ATOM 680 C CA . GLU A 1 89 ? -6.987 -13.900 -1.350 1.00 58.53 89 GLU A CA 1
ATOM 681 C C . GLU A 1 89 ? -7.649 -14.887 -0.392 1.00 58.53 89 GLU A C 1
ATOM 683 O O . GLU A 1 89 ? -8.501 -14.443 0.411 1.00 58.53 89 GLU A O 1
#